Protein AF-A0A2V7XLR8-F1 (afdb_monomer)

pLDDT: mean 72.89, std 16.57, range [39.94, 96.38]

Secondary structure (DSSP, 8-state):
------SSSSSHHHHHHHHHHHHHHHHHHHHHHHHHHHHHS---S--SHHHHHHHHHHHHHHHHS----EE--HHHHHHHSSPEEP-S-THHHHHHHHHHHHH-SSHHHHHHHHHHHHHHHHHHHHHHHHHS-THHHHTTS--

Foldseek 3Di:
DDDDDDPPDPVVVVVVVVVLVCLLVVLLVVLVVVLVVCVVPPPPPPPDPVLVQLLVQLVCCQPPVDNFRFAQDVCCCVPPVGTDGDPDDCPSSVQLNVLCNVPNSDVVSVSVSVSVVSSVVSVVVSVVVVVDPCPVVVVVVVD

Radius of gyration: 24.17 Å; Cα contacts (8 Å, |Δi|>4): 104; chains: 1; bounding box: 70×30×71 Å

Solvent-accessible surface area (backbone atoms only — not comparable to full-atom values): 8418 Å² total; per-residue (Å²): 141,88,90,87,88,87,85,79,78,71,58,67,64,50,54,52,50,50,50,55,48,46,68,59,44,49,52,44,51,49,42,50,48,51,53,52,50,58,68,68,50,73,76,64,71,83,81,46,75,62,65,50,52,41,38,51,26,13,41,31,37,67,78,64,73,33,85,70,42,70,37,85,42,69,67,33,41,76,76,69,72,44,59,41,65,68,83,73,76,61,65,61,27,64,68,40,22,65,38,25,71,74,59,39,76,39,72,66,18,55,49,54,51,51,45,53,52,51,39,49,49,47,52,49,52,53,52,50,61,72,72,49,78,66,74,68,58,59,60,66,76,72,109

Structure (mmCIF, N/CA/C/O backbone):
data_AF-A0A2V7XLR8-F1
#
_entry.id   AF-A0A2V7XLR8-F1
#
loop_
_atom_site.group_PDB
_atom_site.id
_atom_site.type_symbol
_atom_site.label_a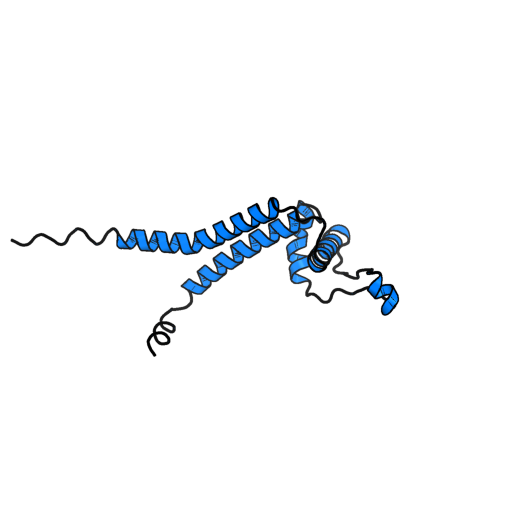tom_id
_atom_site.label_alt_id
_atom_site.label_comp_id
_atom_site.label_asym_id
_atom_site.label_entity_id
_atom_site.label_seq_id
_atom_site.pdbx_PDB_ins_code
_atom_site.Cartn_x
_atom_site.Cartn_y
_atom_site.Cartn_z
_atom_site.occupancy
_atom_site.B_iso_or_equiv
_atom_site.auth_seq_id
_atom_site.auth_comp_id
_atom_site.auth_asym_id
_atom_site.auth_atom_id
_atom_site.pdbx_PDB_model_num
ATOM 1 N N . MET A 1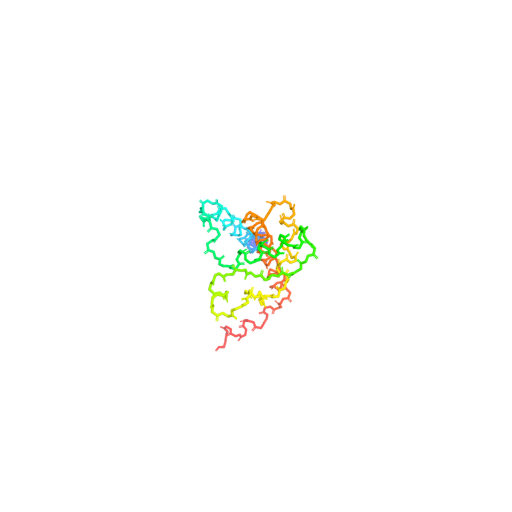 1 ? 40.644 12.953 -53.739 1.00 39.94 1 MET A N 1
ATOM 2 C CA . MET A 1 1 ? 40.431 13.807 -52.550 1.00 39.94 1 MET A CA 1
ATOM 3 C C . MET A 1 1 ? 39.035 13.531 -52.014 1.00 39.94 1 MET A C 1
ATOM 5 O O . MET A 1 1 ? 38.073 13.967 -52.622 1.00 39.94 1 MET A O 1
ATOM 9 N N . GLY A 1 2 ? 38.907 12.738 -50.950 1.00 42.69 2 GLY A N 1
ATOM 10 C CA . GLY A 1 2 ? 37.615 12.415 -50.341 1.00 42.69 2 GLY A CA 1
ATOM 11 C C . GLY A 1 2 ? 37.751 12.455 -48.828 1.00 42.69 2 GLY A C 1
ATOM 12 O O . GLY A 1 2 ? 38.415 11.600 -48.252 1.00 42.69 2 GLY A O 1
ATOM 13 N N . CYS A 1 3 ? 37.179 13.473 -48.191 1.00 48.16 3 CYS A N 1
ATOM 14 C CA . CYS A 1 3 ? 37.152 13.588 -46.737 1.00 48.16 3 CYS A CA 1
ATOM 15 C C . CYS A 1 3 ? 35.839 14.251 -46.306 1.00 48.16 3 CYS A C 1
ATOM 17 O O . CYS A 1 3 ? 35.784 15.450 -46.065 1.00 48.16 3 CYS A O 1
ATOM 19 N N . GLN A 1 4 ? 34.763 13.467 -46.246 1.00 50.59 4 GLN A N 1
ATOM 20 C CA . GLN A 1 4 ? 33.494 13.870 -45.633 1.00 50.59 4 GLN A CA 1
ATOM 21 C C . GLN A 1 4 ? 32.767 12.620 -45.120 1.00 50.59 4 GLN A C 1
ATOM 23 O O . GLN A 1 4 ? 31.889 12.085 -45.779 1.00 50.59 4 GLN A O 1
ATOM 28 N N . ALA A 1 5 ? 33.168 12.105 -43.952 1.00 46.97 5 ALA A N 1
ATOM 29 C CA . ALA A 1 5 ? 32.383 11.092 -43.227 1.00 46.97 5 ALA A CA 1
ATOM 30 C C . ALA A 1 5 ? 32.823 10.927 -41.756 1.00 46.97 5 ALA A C 1
ATOM 32 O O . ALA A 1 5 ? 32.968 9.811 -41.261 1.00 46.97 5 ALA A O 1
ATOM 33 N N . ARG A 1 6 ? 33.083 12.019 -41.021 1.00 47.75 6 ARG A N 1
ATOM 34 C CA . ARG A 1 6 ? 33.455 11.943 -39.587 1.00 47.75 6 ARG A CA 1
ATOM 35 C C . ARG A 1 6 ? 32.570 12.781 -38.660 1.00 47.75 6 ARG A C 1
ATOM 37 O O . ARG A 1 6 ? 33.050 13.272 -37.645 1.00 47.75 6 ARG A O 1
ATOM 44 N N . HIS A 1 7 ? 31.279 12.925 -38.969 1.00 44.44 7 HIS A N 1
ATOM 45 C CA . HIS A 1 7 ? 30.403 13.785 -38.160 1.00 44.44 7 HIS A CA 1
ATOM 46 C C . HIS A 1 7 ? 29.047 13.208 -37.733 1.00 44.44 7 HIS A C 1
ATOM 48 O O . HIS A 1 7 ? 28.171 13.986 -37.402 1.00 44.44 7 HIS A O 1
ATOM 54 N N . ASN A 1 8 ? 28.846 11.880 -37.699 1.00 45.84 8 ASN A N 1
ATOM 55 C CA . ASN A 1 8 ? 27.499 11.354 -37.396 1.00 45.84 8 ASN A CA 1
ATOM 56 C C . ASN A 1 8 ? 27.407 10.176 -36.405 1.00 45.84 8 ASN A C 1
ATOM 58 O O . ASN A 1 8 ? 26.380 9.514 -36.325 1.00 45.84 8 ASN A O 1
ATOM 62 N N . ARG A 1 9 ? 28.465 9.871 -35.635 1.00 48.06 9 ARG A N 1
ATOM 63 C CA . ARG A 1 9 ? 28.457 8.732 -34.681 1.00 48.06 9 ARG A CA 1
ATOM 64 C C . ARG A 1 9 ? 28.272 9.097 -33.206 1.00 48.06 9 ARG A C 1
ATOM 66 O 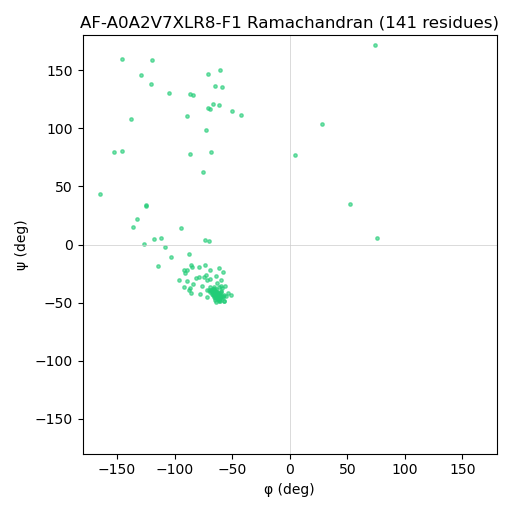O . ARG A 1 9 ? 28.088 8.192 -32.400 1.00 48.06 9 ARG A O 1
ATOM 73 N N . ARG A 1 10 ? 28.339 10.378 -32.825 1.00 49.16 10 ARG A N 1
ATOM 74 C CA . ARG A 1 10 ? 28.278 10.779 -31.403 1.00 49.16 10 ARG A CA 1
ATOM 75 C C . ARG A 1 10 ? 26.858 11.068 -30.901 1.00 49.16 10 ARG A C 1
ATOM 77 O O . ARG A 1 10 ? 26.595 10.847 -29.722 1.00 49.16 10 ARG A O 1
ATOM 84 N N . ASP A 1 11 ? 25.928 11.428 -31.782 1.00 49.62 11 ASP A N 1
ATOM 85 C CA . ASP A 1 11 ? 24.599 11.896 -31.359 1.00 49.62 11 ASP A CA 1
ATOM 86 C C . ASP A 1 11 ? 23.604 10.760 -31.085 1.00 49.62 11 ASP A C 1
ATOM 88 O O . ASP A 1 11 ? 22.829 10.834 -30.126 1.00 49.62 11 ASP A O 1
ATOM 92 N N . GLY A 1 12 ? 23.695 9.649 -31.829 1.00 45.69 12 GLY A N 1
ATOM 93 C CA . GLY A 1 12 ? 22.814 8.484 -31.660 1.00 45.69 12 GLY A CA 1
ATOM 94 C C . GLY A 1 12 ? 22.945 7.787 -30.298 1.00 45.69 12 GLY A C 1
ATOM 95 O O . GLY A 1 12 ? 21.971 7.236 -29.786 1.00 45.69 12 GLY A O 1
ATOM 96 N N . GLY A 1 13 ? 24.115 7.872 -29.654 1.00 52.09 13 GLY A N 1
ATOM 97 C CA . GLY A 1 13 ? 24.339 7.342 -28.302 1.00 52.09 13 GLY A CA 1
ATOM 98 C C . GLY A 1 13 ? 23.795 8.236 -27.179 1.00 52.09 13 GLY A C 1
ATOM 99 O O . GLY A 1 13 ? 23.604 7.763 -26.058 1.00 52.09 13 GLY A O 1
ATOM 100 N N . SER A 1 14 ? 23.552 9.522 -27.460 1.00 55.31 14 SER A N 1
ATOM 101 C CA . SER A 1 14 ? 22.973 10.467 -26.497 1.00 55.31 14 SER A CA 1
ATOM 102 C C . SER A 1 14 ? 21.444 10.434 -26.530 1.00 55.31 14 SER A C 1
ATOM 104 O O . SER A 1 14 ? 20.810 10.448 -25.477 1.00 55.31 14 SER A O 1
ATOM 106 N N . LEU A 1 15 ? 20.853 10.302 -27.723 1.00 56.00 15 LEU A N 1
ATOM 107 C CA . LEU A 1 15 ? 19.407 10.198 -27.932 1.00 56.00 15 LEU A CA 1
ATOM 108 C C . LEU A 1 15 ? 18.841 8.898 -27.355 1.00 56.00 15 LEU A C 1
ATOM 110 O O . LEU A 1 15 ? 17.826 8.927 -26.668 1.00 56.00 15 LEU A O 1
ATOM 114 N N . THR A 1 16 ? 19.542 7.779 -27.536 1.00 62.41 16 THR A N 1
ATOM 115 C CA . THR A 1 16 ? 19.178 6.481 -26.939 1.00 62.41 16 THR A CA 1
ATOM 116 C C . THR A 1 16 ? 19.281 6.491 -25.413 1.00 62.41 16 THR A C 1
ATOM 118 O O . THR A 1 16 ? 18.387 5.985 -24.739 1.00 62.41 16 THR A O 1
ATOM 121 N N . ARG A 1 17 ? 20.306 7.138 -24.838 1.00 60.75 17 ARG A N 1
ATOM 122 C CA . ARG A 1 17 ? 20.406 7.341 -23.379 1.00 60.75 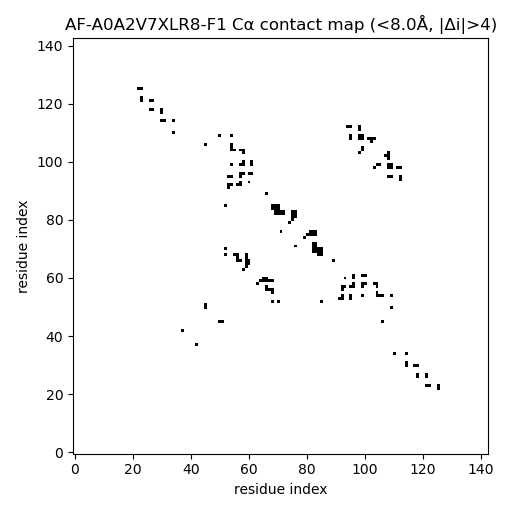17 ARG A CA 1
ATOM 123 C C . ARG A 1 17 ? 19.329 8.272 -22.834 1.00 60.75 17 ARG A C 1
ATOM 125 O O . ARG A 1 17 ? 18.792 7.994 -21.769 1.00 60.75 17 ARG A O 1
ATOM 132 N N . ARG A 1 18 ? 19.000 9.355 -23.544 1.00 65.44 18 ARG A N 1
ATOM 133 C CA . ARG A 1 18 ? 17.918 10.281 -23.167 1.00 65.44 18 ARG A CA 1
ATOM 134 C C . ARG A 1 18 ? 16.551 9.605 -23.242 1.00 65.44 18 ARG A C 1
ATOM 136 O O . ARG A 1 18 ? 15.761 9.777 -22.325 1.00 65.44 18 ARG A O 1
ATOM 143 N N . ALA A 1 19 ? 16.301 8.796 -24.270 1.00 65.06 19 ALA A N 1
ATOM 144 C CA . ALA A 1 19 ? 15.079 8.007 -24.401 1.00 65.06 19 ALA A CA 1
ATOM 145 C C . ALA A 1 19 ? 14.968 6.944 -23.296 1.00 65.06 19 ALA A C 1
ATOM 147 O O . ALA A 1 19 ? 13.929 6.840 -22.654 1.00 65.06 19 ALA A O 1
ATOM 148 N N . ALA A 1 20 ? 16.053 6.223 -22.996 1.00 63.66 20 ALA A N 1
ATOM 149 C CA . ALA A 1 20 ? 16.088 5.272 -21.884 1.00 63.66 20 ALA A CA 1
ATOM 150 C C . ALA A 1 20 ? 15.883 5.962 -20.523 1.00 63.66 20 ALA A C 1
ATOM 152 O O . ALA A 1 20 ? 15.130 5.471 -19.685 1.00 63.66 20 ALA A O 1
ATOM 153 N N . ALA A 1 21 ? 16.501 7.129 -20.319 1.00 64.75 21 ALA A N 1
ATOM 154 C CA . ALA A 1 21 ? 16.305 7.935 -19.120 1.00 64.75 21 ALA A CA 1
ATOM 155 C C . ALA A 1 21 ? 14.855 8.423 -19.004 1.00 64.75 21 ALA A C 1
ATOM 157 O O . ALA A 1 21 ? 14.290 8.338 -17.923 1.00 64.75 21 ALA A O 1
ATOM 158 N N . LEU A 1 22 ? 14.230 8.862 -20.101 1.00 71.19 22 LEU A N 1
ATOM 159 C CA . LEU A 1 22 ? 12.820 9.265 -20.140 1.00 71.19 22 LEU A CA 1
ATOM 160 C C . LEU A 1 22 ? 11.869 8.103 -19.836 1.00 71.19 22 LEU A C 1
ATOM 162 O O . LEU A 1 22 ? 10.905 8.308 -19.111 1.00 71.19 22 LEU A O 1
ATOM 166 N N . ILE A 1 23 ? 12.153 6.889 -20.313 1.00 68.56 23 ILE A N 1
ATOM 167 C CA . ILE A 1 23 ? 11.340 5.696 -20.016 1.00 68.56 23 ILE A CA 1
ATOM 168 C C . ILE A 1 23 ? 11.351 5.366 -18.514 1.00 68.56 23 ILE A C 1
ATOM 170 O O . ILE A 1 23 ? 10.344 4.904 -17.986 1.00 68.56 23 ILE A O 1
ATOM 174 N N . VAL A 1 24 ? 12.456 5.631 -17.810 1.00 67.94 24 VAL A N 1
ATOM 175 C CA . VAL A 1 24 ? 12.565 5.410 -16.355 1.00 67.94 24 VAL A CA 1
ATOM 176 C C . VAL A 1 24 ? 12.049 6.607 -15.551 1.00 67.94 24 VAL A C 1
ATOM 178 O O . VAL A 1 24 ? 11.366 6.435 -14.543 1.00 67.94 24 VAL A O 1
ATOM 181 N N . LEU A 1 25 ? 12.362 7.829 -15.983 1.00 71.31 25 LEU A N 1
ATOM 182 C CA . LEU A 1 25 ? 12.007 9.058 -15.273 1.00 71.31 25 LEU A CA 1
ATOM 183 C C . LEU A 1 25 ? 10.537 9.424 -15.448 1.00 71.31 25 LEU A C 1
ATOM 185 O O . LEU A 1 25 ? 9.944 9.912 -14.495 1.00 71.31 25 LEU A O 1
ATOM 189 N N . ALA A 1 26 ? 9.924 9.190 -16.610 1.00 74.06 26 ALA A N 1
ATOM 190 C CA . ALA A 1 26 ? 8.538 9.591 -16.851 1.00 74.06 26 ALA A CA 1
ATOM 191 C C . ALA A 1 26 ? 7.534 8.898 -15.909 1.00 74.06 26 ALA A C 1
ATOM 193 O O . ALA A 1 26 ? 6.706 9.608 -15.343 1.00 74.06 26 ALA A O 1
ATOM 194 N N . PRO A 1 27 ? 7.616 7.580 -15.636 1.00 68.00 27 PRO A N 1
ATOM 195 C CA . PRO A 1 27 ? 6.759 6.940 -14.642 1.00 68.00 27 PRO A CA 1
ATOM 196 C C . PRO A 1 27 ? 6.996 7.462 -13.225 1.00 68.00 27 PRO A C 1
ATOM 198 O O . PRO A 1 27 ? 6.041 7.679 -12.491 1.00 68.00 27 PRO A O 1
ATOM 201 N N . VAL A 1 28 ? 8.252 7.704 -12.835 1.00 72.75 28 VAL A N 1
ATOM 202 C CA . VAL A 1 28 ? 8.587 8.246 -11.507 1.00 72.75 28 VAL A CA 1
ATOM 203 C C . VAL A 1 28 ? 8.052 9.671 -11.358 1.00 72.75 28 VAL A C 1
ATOM 205 O O . VAL A 1 28 ? 7.446 10.004 -10.345 1.00 72.75 28 VAL A O 1
ATOM 208 N N . LEU A 1 29 ? 8.215 10.508 -12.381 1.00 79.56 29 LEU A N 1
ATOM 209 C CA . LEU A 1 29 ? 7.682 11.868 -12.407 1.00 79.56 29 LEU A CA 1
ATOM 210 C C . LEU A 1 29 ? 6.151 11.871 -12.429 1.00 79.56 29 LEU A C 1
ATOM 212 O O . LEU A 1 29 ? 5.549 12.684 -11.736 1.00 79.56 29 LEU A O 1
ATOM 216 N N . LEU A 1 30 ? 5.521 10.936 -13.146 1.00 76.50 30 LEU A N 1
ATOM 217 C CA . LEU A 1 30 ? 4.073 10.741 -13.117 1.00 76.50 30 LEU A CA 1
ATOM 218 C C . LEU A 1 30 ? 3.605 10.305 -11.722 1.00 76.50 30 LEU A C 1
ATOM 220 O O . LEU A 1 30 ? 2.642 10.866 -11.213 1.00 76.50 30 LEU A O 1
ATOM 224 N N . ALA A 1 31 ? 4.320 9.386 -11.066 1.00 69.69 31 ALA A N 1
ATOM 225 C CA . ALA A 1 31 ? 4.049 8.964 -9.691 1.00 69.69 31 ALA A CA 1
ATOM 226 C C . ALA A 1 31 ? 4.079 10.151 -8.726 1.00 69.69 31 ALA A C 1
ATOM 228 O O . ALA A 1 31 ? 3.166 10.341 -7.926 1.00 69.69 31 ALA A O 1
ATOM 229 N N . LEU A 1 32 ? 5.130 10.969 -8.826 1.00 76.88 32 LEU A N 1
ATOM 230 C CA . LEU A 1 32 ? 5.320 12.156 -8.001 1.00 76.88 32 LEU A CA 1
ATOM 231 C C . LEU A 1 32 ? 4.270 13.230 -8.303 1.00 76.88 32 LEU A C 1
ATOM 233 O O . LEU A 1 32 ? 3.777 13.868 -7.375 1.00 76.88 32 LEU A O 1
ATOM 237 N N . ALA A 1 33 ? 3.889 13.411 -9.569 1.00 76.00 33 ALA A N 1
ATOM 238 C CA . ALA A 1 33 ? 2.840 14.343 -9.973 1.00 76.00 33 ALA A CA 1
ATOM 239 C C . ALA A 1 33 ? 1.463 13.901 -9.460 1.00 76.00 33 ALA A C 1
ATOM 241 O O . ALA A 1 33 ? 0.732 14.719 -8.902 1.00 76.00 33 ALA A O 1
ATOM 242 N N . VAL A 1 34 ? 1.136 12.609 -9.567 1.00 68.12 34 VAL A N 1
ATOM 243 C CA . VAL A 1 34 ? -0.082 12.022 -8.993 1.00 68.12 34 VAL A CA 1
ATOM 244 C C . VAL A 1 34 ? -0.074 12.187 -7.476 1.00 68.12 34 VAL A C 1
ATOM 246 O O . VAL A 1 34 ? -1.046 12.689 -6.927 1.00 68.12 34 VAL A O 1
ATOM 249 N N . ALA A 1 35 ? 1.033 11.872 -6.798 1.00 66.81 35 ALA A N 1
ATOM 250 C CA . ALA A 1 35 ? 1.183 12.058 -5.353 1.00 66.81 35 ALA A CA 1
ATOM 251 C C . ALA A 1 35 ? 1.010 13.518 -4.911 1.00 66.81 35 ALA A C 1
ATOM 253 O O . ALA A 1 35 ? 0.413 13.799 -3.873 1.00 66.81 35 ALA A O 1
ATOM 254 N N . ALA A 1 36 ? 1.556 14.463 -5.678 1.00 68.19 36 ALA A N 1
ATOM 255 C CA . ALA A 1 36 ? 1.450 15.889 -5.395 1.00 68.19 36 ALA A CA 1
ATOM 256 C C . ALA A 1 36 ? 0.031 16.420 -5.657 1.00 68.19 36 ALA A C 1
ATOM 258 O O . ALA A 1 36 ? -0.476 17.224 -4.872 1.00 68.19 36 ALA A O 1
ATOM 259 N N . GLY A 1 37 ? -0.617 15.949 -6.726 1.00 64.19 37 GLY A N 1
ATOM 260 C CA . GLY A 1 37 ? -2.000 16.276 -7.070 1.00 64.19 37 GLY A CA 1
ATOM 261 C C . GLY A 1 37 ? -2.993 15.748 -6.037 1.00 64.19 37 GLY A C 1
ATOM 262 O O . GLY A 1 37 ? -3.825 16.509 -5.548 1.00 64.19 37 GLY A O 1
ATOM 263 N N . THR A 1 38 ? -2.844 14.489 -5.618 1.00 58.28 38 THR A N 1
ATOM 264 C CA . THR A 1 38 ? -3.676 13.869 -4.570 1.00 58.28 38 THR A CA 1
ATOM 265 C C . THR A 1 38 ? -3.423 14.455 -3.183 1.00 58.28 38 THR A C 1
ATOM 267 O O . THR A 1 38 ? -4.297 14.398 -2.328 1.00 58.28 38 THR A O 1
ATOM 270 N N . ARG A 1 39 ? -2.262 15.080 -2.944 1.00 57.62 39 ARG A N 1
ATOM 271 C CA . ARG A 1 39 ? -2.011 15.866 -1.723 1.00 57.62 39 ARG A CA 1
ATOM 272 C C . ARG A 1 39 ? -2.775 17.192 -1.681 1.00 57.62 39 ARG A C 1
ATOM 274 O O . ARG A 1 39 ? -3.028 17.692 -0.589 1.00 57.62 39 ARG A O 1
ATOM 281 N N . ARG A 1 40 ? -3.040 17.801 -2.845 1.00 52.78 40 ARG A N 1
ATOM 282 C CA . ARG A 1 40 ? -3.692 19.120 -2.982 1.00 52.78 40 ARG A CA 1
ATOM 283 C C . ARG A 1 40 ? -5.202 19.020 -3.125 1.00 52.78 40 ARG A C 1
ATOM 285 O O . ARG A 1 40 ? -5.917 19.874 -2.612 1.00 52.78 40 ARG A O 1
ATOM 292 N N . LEU A 1 41 ? -5.675 17.996 -3.825 1.00 51.09 41 LEU A N 1
ATOM 293 C CA . LEU A 1 41 ? -7.075 17.613 -3.824 1.00 51.09 41 LEU A CA 1
ATOM 294 C C . LEU A 1 41 ? -7.329 16.990 -2.462 1.00 51.09 41 LEU A C 1
ATOM 296 O O . LEU A 1 41 ? -6.928 15.858 -2.222 1.00 51.09 41 LEU A O 1
ATOM 300 N N . ALA A 1 42 ? -7.889 17.767 -1.541 1.00 44.31 42 ALA A N 1
ATOM 301 C CA . ALA A 1 42 ? -8.336 17.267 -0.257 1.00 44.31 42 ALA A CA 1
ATOM 302 C C . ALA A 1 42 ? -9.050 15.925 -0.476 1.00 44.31 42 ALA A C 1
ATOM 304 O O . ALA A 1 42 ? -10.122 15.893 -1.077 1.00 44.31 42 ALA A O 1
ATOM 305 N N . MET A 1 43 ? -8.452 14.821 -0.015 1.00 43.91 43 MET A N 1
ATOM 306 C CA . MET A 1 43 ? -9.214 13.609 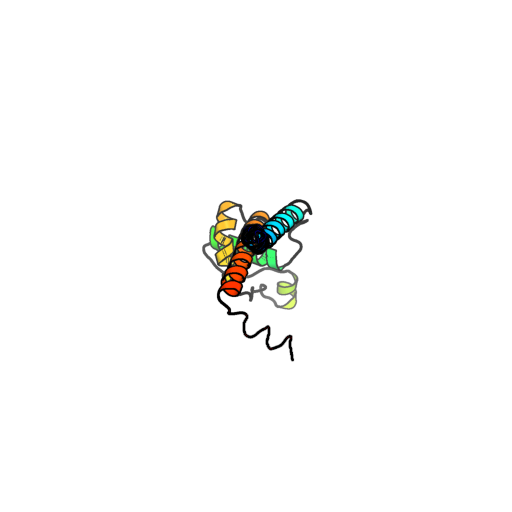0.250 1.00 43.91 43 MET A CA 1
ATOM 307 C C . MET A 1 43 ? -10.096 13.953 1.442 1.00 43.91 43 MET A C 1
ATOM 309 O O . MET A 1 43 ? -9.721 13.730 2.592 1.00 43.91 43 MET A O 1
ATOM 313 N N . GLN A 1 44 ? -11.190 14.652 1.136 1.00 44.12 44 GLN A N 1
ATOM 314 C CA . GLN A 1 44 ? -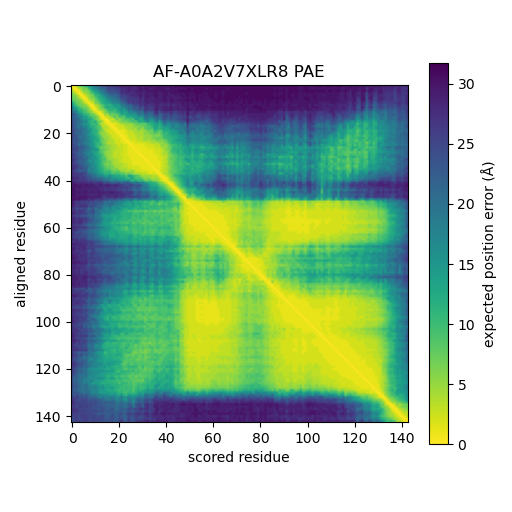12.298 14.905 2.033 1.00 44.12 44 GLN A CA 1
ATOM 315 C C . GLN A 1 44 ? -12.666 13.537 2.598 1.00 44.12 44 GLN A C 1
ATOM 317 O O . GLN A 1 44 ? -12.955 12.637 1.818 1.00 44.12 44 GLN A O 1
ATOM 322 N N . ASP A 1 45 ? -12.464 13.384 3.908 1.00 48.47 45 ASP A N 1
ATOM 323 C CA . ASP A 1 45 ? -12.882 12.278 4.771 1.00 48.47 45 ASP A CA 1
ATOM 324 C C . ASP A 1 45 ? -13.018 10.918 4.086 1.00 48.47 45 ASP A C 1
ATOM 326 O O . ASP A 1 45 ? -14.006 10.695 3.404 1.00 48.47 45 ASP A O 1
ATOM 330 N N . VAL A 1 46 ? -12.041 10.018 4.298 1.00 46.72 46 VAL A N 1
ATOM 331 C CA . VAL A 1 46 ? -12.000 8.608 3.842 1.00 46.72 46 VAL A CA 1
ATOM 332 C C . VAL A 1 46 ? -13.184 8.226 2.942 1.00 46.72 46 VAL A C 1
ATOM 334 O O . VAL A 1 46 ? -14.168 7.640 3.387 1.00 46.72 46 VAL A O 1
ATOM 337 N N . ALA A 1 47 ? -13.115 8.650 1.679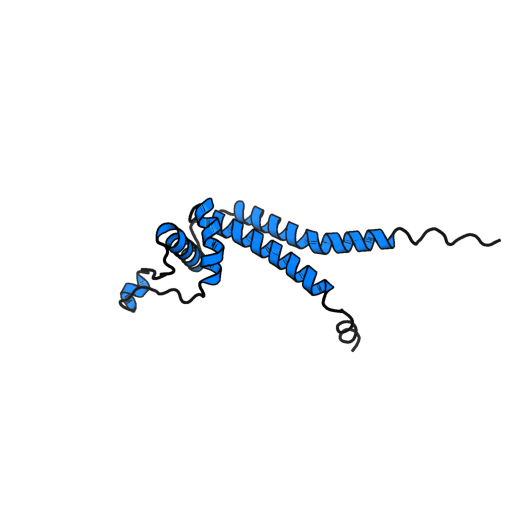 1.00 48.31 47 ALA A N 1
ATOM 338 C CA . ALA A 1 47 ? -14.298 8.676 0.827 1.00 48.31 47 ALA A CA 1
ATOM 339 C C . ALA A 1 47 ? -14.732 7.276 0.368 1.00 48.31 47 ALA A C 1
ATOM 341 O O . ALA A 1 47 ? -15.860 7.108 -0.096 1.00 48.31 47 ALA A O 1
ATOM 342 N N . TRP A 1 48 ? -13.847 6.277 0.469 1.00 52.53 48 TRP A N 1
ATOM 343 C CA . TRP A 1 48 ? -14.045 4.936 -0.076 1.00 52.53 48 TRP A CA 1
ATOM 344 C C . TRP A 1 48 ? -13.986 3.850 1.016 1.00 52.53 48 TRP A C 1
ATOM 346 O O . TRP A 1 48 ? -13.132 3.916 1.907 1.00 52.53 48 TRP A O 1
ATOM 356 N N . PRO A 1 49 ? -14.885 2.841 0.974 1.00 67.56 49 PRO A N 1
ATOM 357 C CA . PRO A 1 49 ? -14.944 1.772 1.975 1.00 67.56 49 PRO A CA 1
ATOM 358 C C . PRO A 1 49 ? -13.620 1.015 2.134 1.00 67.56 49 PRO A C 1
ATOM 360 O O . PRO A 1 49 ? -13.254 0.651 3.251 1.00 67.56 49 PRO A O 1
ATOM 363 N N . ASP A 1 50 ? -12.885 0.829 1.037 1.00 78.19 50 ASP A N 1
ATOM 364 C CA . ASP A 1 50 ? -11.742 -0.083 0.983 1.00 78.19 50 ASP A CA 1
ATOM 365 C C . ASP A 1 50 ? -10.480 0.512 1.626 1.00 78.19 50 ASP A C 1
ATOM 367 O O . ASP A 1 50 ? -9.829 -0.161 2.428 1.00 78.19 50 ASP A O 1
ATOM 371 N N . GLU A 1 51 ? -10.152 1.792 1.396 1.00 79.31 51 GLU A N 1
ATOM 372 C CA . GLU A 1 51 ? -9.047 2.443 2.121 1.00 79.31 51 GLU A CA 1
ATOM 373 C C . GLU A 1 51 ? -9.262 2.424 3.639 1.00 79.31 51 GLU A C 1
ATOM 375 O O . GLU A 1 51 ? -8.312 2.240 4.405 1.00 79.31 51 GLU A O 1
ATOM 380 N N . CYS A 1 52 ? -10.513 2.590 4.071 1.00 81.00 52 CYS A N 1
ATOM 381 C CA . CYS A 1 52 ? -10.921 2.502 5.470 1.00 81.00 52 CYS A CA 1
ATOM 382 C C . CYS A 1 52 ? -10.613 1.109 6.040 1.00 81.00 52 CYS A C 1
ATOM 384 O O . CYS A 1 52 ? -9.978 0.986 7.092 1.00 81.00 52 CYS A O 1
ATOM 386 N N . ILE A 1 53 ? -11.010 0.066 5.307 1.00 84.50 53 ILE A N 1
ATOM 387 C CA . ILE A 1 53 ? -10.772 -1.340 5.645 1.00 84.50 53 ILE A CA 1
ATOM 388 C C . ILE A 1 53 ? -9.271 -1.613 5.807 1.00 84.50 53 ILE A C 1
ATOM 390 O O . ILE A 1 53 ? -8.846 -2.151 6.835 1.00 84.50 53 ILE A O 1
ATOM 394 N N . TYR A 1 54 ? -8.448 -1.168 4.855 1.00 88.56 54 TYR A N 1
ATOM 395 C CA . TYR A 1 54 ? -7.005 -1.399 4.901 1.00 88.56 54 TYR A CA 1
ATOM 396 C C . TYR A 1 54 ? -6.303 -0.624 6.016 1.00 88.56 54 TYR A C 1
ATOM 398 O O . TYR A 1 54 ? -5.435 -1.181 6.693 1.00 88.56 54 TYR A O 1
ATOM 406 N N . LEU A 1 55 ? -6.675 0.639 6.248 1.00 88.69 55 LEU A N 1
ATOM 407 C CA . LEU A 1 55 ? -6.093 1.447 7.322 1.00 88.69 55 LEU A CA 1
ATOM 408 C C . LEU A 1 55 ? -6.450 0.899 8.704 1.00 88.69 55 LEU A C 1
ATOM 410 O O . LEU A 1 55 ? -5.579 0.829 9.572 1.00 88.69 55 LEU A O 1
ATOM 414 N N . VAL A 1 56 ? -7.700 0.480 8.908 1.00 88.00 56 VAL A N 1
ATOM 415 C CA . VAL A 1 56 ? -8.134 -0.136 10.168 1.00 88.00 56 VAL A CA 1
ATOM 416 C C . VAL A 1 56 ? -7.470 -1.497 10.365 1.00 88.00 56 VAL A C 1
ATOM 418 O O . VAL A 1 56 ? -6.970 -1.763 11.456 1.00 88.00 56 VAL A O 1
ATOM 421 N N . GLY A 1 57 ? -7.377 -2.331 9.326 1.00 90.62 57 GLY A N 1
ATOM 422 C CA . GLY A 1 57 ? -6.651 -3.602 9.397 1.00 90.62 57 GLY A CA 1
ATOM 423 C C . GLY A 1 57 ? -5.172 -3.406 9.750 1.00 90.62 57 GLY A C 1
ATOM 424 O O . GLY A 1 57 ? -4.645 -4.073 10.640 1.00 90.62 57 GLY A O 1
ATOM 425 N N . ALA A 1 58 ? -4.507 -2.432 9.122 1.00 93.50 58 ALA A N 1
ATOM 426 C CA . ALA A 1 58 ? -3.106 -2.120 9.405 1.00 93.50 58 ALA A CA 1
ATOM 427 C C . ALA A 1 58 ? -2.925 -1.556 10.821 1.00 93.50 58 ALA A C 1
ATOM 429 O O . ALA A 1 58 ? -1.974 -1.915 11.516 1.00 93.50 58 ALA A O 1
ATOM 430 N N . ARG A 1 59 ? -3.862 -0.724 11.285 1.00 92.62 59 ARG A N 1
ATOM 431 C CA . ARG A 1 59 ? -3.903 -0.242 12.668 1.00 92.62 59 ARG A CA 1
ATOM 432 C C . ARG A 1 59 ? -4.060 -1.392 13.660 1.00 92.62 59 ARG A C 1
ATOM 434 O O . ARG A 1 59 ? -3.310 -1.445 14.627 1.00 92.62 59 ARG A O 1
ATOM 441 N N . ASN A 1 60 ? -4.989 -2.316 13.419 1.00 92.06 60 ASN A N 1
ATOM 442 C CA . ASN A 1 60 ? -5.198 -3.491 14.267 1.00 92.06 60 ASN A CA 1
ATOM 443 C C . ASN A 1 60 ? -3.936 -4.352 14.343 1.00 92.06 60 ASN A C 1
ATOM 445 O O . ASN A 1 60 ? -3.558 -4.797 15.425 1.00 92.06 60 ASN A O 1
ATOM 449 N N . LEU A 1 61 ? -3.229 -4.521 13.228 1.00 94.56 61 LEU A N 1
ATOM 450 C CA . LEU A 1 61 ? -1.963 -5.239 13.231 1.00 94.56 61 LEU A CA 1
ATOM 451 C C . LEU A 1 61 ? -0.891 -4.520 14.067 1.00 94.56 61 LEU A C 1
ATOM 453 O O . LEU A 1 61 ? -0.169 -5.168 14.824 1.00 94.56 61 LEU A O 1
ATOM 457 N N . VAL A 1 62 ? -0.795 -3.192 13.955 1.00 95.94 62 VAL A N 1
ATOM 458 C CA . VAL A 1 62 ? 0.202 -2.382 14.678 1.00 95.94 62 VAL A CA 1
ATOM 459 C C . VAL A 1 62 ? -0.101 -2.277 16.174 1.00 95.94 62 VAL A C 1
ATOM 461 O O . VAL A 1 62 ? 0.814 -2.413 16.981 1.00 95.94 62 VAL A O 1
ATOM 464 N N . GLU A 1 63 ? -1.354 -2.011 16.546 1.00 94.44 63 GLU A N 1
ATOM 465 C CA . GLU A 1 63 ? -1.765 -1.739 17.931 1.00 94.44 63 GLU A CA 1
ATOM 466 C C . GLU A 1 63 ? -2.143 -3.006 18.704 1.00 94.44 63 GLU A C 1
ATOM 468 O O . GLU A 1 63 ? -2.003 -3.049 19.923 1.00 94.44 63 GLU A O 1
ATOM 473 N N . ARG A 1 64 ? -2.674 -4.020 18.014 1.00 93.38 64 ARG A N 1
ATOM 474 C CA . ARG A 1 64 ? -3.316 -5.192 18.633 1.00 93.38 64 ARG A CA 1
ATOM 475 C C . ARG A 1 64 ? -2.740 -6.522 18.153 1.00 93.38 64 ARG A C 1
ATOM 477 O O . ARG A 1 64 ? -3.216 -7.564 18.589 1.00 93.38 64 ARG A O 1
ATOM 484 N N . HIS A 1 65 ? -1.747 -6.498 17.260 1.00 94.19 65 HIS A N 1
ATOM 485 C CA . HIS A 1 65 ? -1.087 -7.691 16.718 1.00 94.19 65 HIS A CA 1
ATOM 486 C C . HIS A 1 65 ? -2.059 -8.726 16.132 1.00 94.19 65 HIS A C 1
ATOM 488 O O . HIS A 1 65 ? -1.826 -9.930 16.214 1.00 94.19 65 HIS A O 1
ATOM 494 N N . THR A 1 66 ? -3.151 -8.255 15.525 1.00 91.62 66 THR A N 1
ATOM 495 C CA . THR A 1 66 ? -4.171 -9.106 14.908 1.00 91.62 66 THR A CA 1
ATOM 496 C C . THR A 1 66 ? -4.471 -8.668 13.481 1.00 91.62 66 THR A C 1
ATOM 498 O O . THR A 1 66 ? -4.452 -7.480 13.162 1.00 91.62 66 THR A O 1
ATOM 501 N N . LEU A 1 67 ? -4.766 -9.650 12.631 1.00 86.94 67 LEU A N 1
ATOM 502 C CA . LEU A 1 67 ? -5.297 -9.458 11.281 1.00 86.94 67 LEU A CA 1
ATOM 503 C C . LEU A 1 67 ? -6.829 -9.550 11.257 1.00 86.94 67 LEU A C 1
ATOM 505 O O . LEU A 1 67 ? -7.417 -9.716 10.193 1.00 86.94 67 LEU A O 1
ATOM 509 N N . ASP A 1 68 ? -7.477 -9.484 12.422 1.00 83.38 68 ASP A N 1
ATOM 510 C CA . ASP A 1 68 ? -8.928 -9.416 12.495 1.00 83.38 68 ASP A CA 1
ATOM 511 C C . ASP A 1 68 ? -9.428 -8.089 11.907 1.00 83.38 68 ASP A C 1
ATOM 513 O O . ASP A 1 68 ? -9.079 -6.989 12.352 1.00 83.38 68 ASP A O 1
ATOM 517 N N . THR A 1 69 ? -10.251 -8.228 10.879 1.00 74.50 69 THR A N 1
ATOM 518 C CA . THR A 1 69 ? -10.827 -7.166 10.061 1.00 74.50 69 THR A CA 1
ATOM 519 C C . THR A 1 69 ? -12.355 -7.272 10.043 1.00 74.50 69 THR A C 1
ATOM 521 O O . THR A 1 69 ? -13.016 -6.995 9.044 1.00 74.50 69 THR A O 1
ATOM 524 N N . ASN A 1 70 ? -12.957 -7.706 11.152 1.00 80.25 70 ASN A N 1
ATOM 525 C CA . ASN A 1 70 ? -14.401 -7.606 11.338 1.00 80.25 70 ASN A CA 1
ATOM 526 C C . ASN A 1 70 ? -14.821 -6.139 11.562 1.00 80.25 70 ASN A C 1
ATOM 528 O O . ASN A 1 70 ? -14.457 -5.507 12.555 1.00 80.25 70 ASN A O 1
ATOM 532 N N . PHE A 1 71 ? -15.635 -5.609 10.649 1.00 75.94 71 PHE A N 1
ATOM 533 C CA . PHE A 1 71 ? -16.174 -4.252 10.668 1.00 75.94 71 PHE A CA 1
ATOM 534 C C . PHE A 1 71 ? -17.645 -4.231 11.074 1.00 75.94 71 PHE A C 1
ATOM 536 O O . PHE A 1 71 ? -18.501 -4.910 10.502 1.00 75.94 71 PHE A O 1
ATOM 543 N N . TYR A 1 72 ? -17.973 -3.368 12.027 1.00 72.75 72 TYR A N 1
ATOM 544 C CA . TYR A 1 72 ? -19.340 -3.164 12.490 1.00 72.75 72 TYR A CA 1
ATOM 545 C C . TYR A 1 72 ? -20.037 -2.125 11.611 1.00 72.75 72 TYR A C 1
ATOM 547 O O . TYR A 1 72 ? -20.167 -0.959 11.970 1.00 72.75 72 TYR A O 1
ATOM 555 N N . LEU A 1 73 ? -20.466 -2.552 10.424 1.00 74.31 73 LEU A N 1
ATOM 556 C CA . LEU A 1 73 ? -21.310 -1.738 9.552 1.00 74.31 73 LEU A CA 1
ATOM 557 C C . LEU A 1 73 ? -22.775 -1.900 9.968 1.00 74.31 73 LEU A C 1
ATOM 559 O O . LEU A 1 73 ? -23.269 -3.027 10.035 1.00 74.31 73 LEU A O 1
ATOM 563 N N . THR A 1 74 ? -23.487 -0.788 10.183 1.00 75.25 74 THR A N 1
ATOM 564 C CA . THR A 1 74 ? -24.908 -0.780 10.584 1.00 75.25 74 THR A CA 1
ATOM 565 C C . THR A 1 74 ? -25.763 -1.656 9.670 1.00 75.25 74 THR A C 1
ATOM 567 O O . THR A 1 74 ? -26.555 -2.463 10.142 1.00 75.25 74 THR A O 1
ATOM 570 N N . TYR A 1 75 ? -25.543 -1.574 8.356 1.00 74.94 75 TYR A N 1
ATOM 571 C CA . TYR A 1 75 ? -26.220 -2.425 7.378 1.00 74.94 75 TYR A CA 1
ATOM 572 C C . TYR A 1 75 ? -25.991 -3.927 7.623 1.00 74.94 75 TYR A C 1
ATOM 574 O O . TYR A 1 75 ? -26.934 -4.716 7.570 1.00 74.94 75 TYR A O 1
ATOM 582 N N . SER A 1 76 ? -24.750 -4.333 7.903 1.00 70.88 76 SER A N 1
ATOM 583 C CA . SER A 1 76 ? -24.398 -5.739 8.135 1.00 70.88 76 SER A CA 1
ATOM 584 C C . SER A 1 76 ? -25.004 -6.259 9.433 1.00 70.88 76 SER A C 1
ATOM 586 O O . SER A 1 76 ? -25.556 -7.356 9.445 1.00 70.88 76 SER A O 1
ATOM 588 N N . LEU A 1 77 ? -25.003 -5.442 10.487 1.00 78.19 77 LEU A N 1
ATOM 589 C CA . LEU A 1 77 ? -25.644 -5.788 11.754 1.00 78.19 77 LEU A CA 1
ATOM 590 C C . LEU A 1 77 ? -27.159 -5.949 11.592 1.00 78.19 77 LEU A C 1
ATOM 592 O O . LEU A 1 77 ? -27.701 -6.979 11.981 1.00 78.19 77 LEU A O 1
ATOM 596 N N . LEU A 1 78 ? -27.830 -4.983 10.959 1.00 83.00 78 LEU A N 1
ATOM 597 C CA . LEU A 1 78 ? -29.287 -5.000 10.804 1.00 83.00 78 LEU A CA 1
ATOM 598 C C . LEU A 1 78 ? -29.780 -6.091 9.846 1.00 83.00 78 LEU A C 1
ATOM 600 O O . LEU A 1 78 ? -30.841 -6.664 10.072 1.00 83.00 78 LEU A O 1
ATOM 604 N N . ARG A 1 79 ? -29.039 -6.374 8.767 1.00 80.81 79 ARG A N 1
ATOM 605 C CA . ARG A 1 79 ? -29.494 -7.305 7.721 1.00 80.81 79 ARG A CA 1
ATOM 606 C C . ARG A 1 79 ? -28.971 -8.728 7.892 1.00 80.81 79 ARG A C 1
ATOM 608 O O . ARG A 1 79 ? -29.622 -9.661 7.434 1.00 80.81 79 ARG A O 1
ATOM 615 N N . ARG A 1 80 ? -27.779 -8.901 8.470 1.00 75.75 80 ARG A N 1
ATOM 616 C CA . ARG A 1 80 ? -27.106 -10.208 8.572 1.00 75.75 80 ARG A CA 1
ATOM 617 C C . ARG A 1 80 ? -26.968 -10.702 10.012 1.00 75.75 80 ARG A C 1
ATOM 619 O O . ARG A 1 80 ? -26.762 -11.891 10.201 1.00 75.75 80 ARG A O 1
ATOM 626 N N . GLY A 1 81 ? -27.095 -9.829 11.014 1.00 84.31 81 GLY A N 1
ATOM 627 C CA . GLY A 1 81 ? -26.971 -10.194 12.430 1.00 84.31 81 GLY A CA 1
ATOM 628 C C . GLY A 1 81 ? -25.532 -10.424 12.908 1.00 84.31 81 GLY A C 1
ATOM 629 O O . GLY A 1 81 ? -25.332 -10.827 14.049 1.00 84.31 81 GLY A O 1
ATOM 630 N N . TYR A 1 82 ? -24.525 -10.167 12.067 1.00 81.56 82 TYR A N 1
ATOM 631 C CA . TYR A 1 82 ? -23.107 -10.308 12.412 1.00 81.56 82 TYR A CA 1
ATOM 632 C 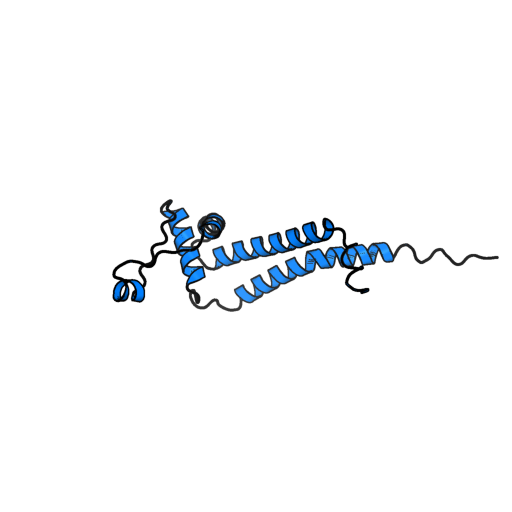C . TYR A 1 82 ? -22.236 -9.247 11.704 1.00 81.56 82 TYR A C 1
ATOM 634 O O . TYR A 1 82 ? -22.675 -8.657 10.708 1.00 81.56 82 TYR A O 1
ATOM 642 N N . PRO A 1 83 ? -21.014 -8.967 12.210 1.00 77.19 83 PRO A N 1
ATOM 643 C CA . PRO A 1 83 ? -20.108 -7.972 11.631 1.00 77.19 83 PRO A CA 1
ATOM 644 C C . PRO A 1 83 ? -19.715 -8.301 10.186 1.00 77.19 83 PRO A C 1
ATOM 646 O O . PRO A 1 83 ? -19.624 -9.462 9.789 1.00 77.19 83 PRO A O 1
ATOM 649 N N . HIS A 1 84 ? -19.453 -7.272 9.384 1.00 78.81 84 HIS A N 1
ATOM 650 C CA . HIS A 1 84 ? -18.900 -7.448 8.048 1.00 78.81 84 HIS A CA 1
ATOM 651 C C . HIS A 1 84 ? -17.459 -7.935 8.154 1.00 78.81 84 HIS A C 1
ATOM 653 O O . HIS A 1 84 ? -16.605 -7.214 8.654 1.00 78.81 84 HIS A O 1
ATOM 659 N N . ARG A 1 85 ? -17.179 -9.139 7.670 1.00 78.12 85 ARG A N 1
ATOM 660 C CA . ARG A 1 85 ? -15.814 -9.649 7.612 1.00 78.12 85 ARG A CA 1
ATOM 661 C C . ARG A 1 85 ? -15.147 -9.188 6.323 1.00 78.12 85 ARG A C 1
ATOM 663 O O . ARG A 1 85 ? -15.714 -9.403 5.252 1.00 78.12 85 ARG A O 1
ATOM 670 N N . ASP A 1 86 ? -13.950 -8.620 6.431 1.00 80.38 86 ASP A N 1
ATOM 671 C CA . ASP A 1 86 ? -13.105 -8.411 5.258 1.00 80.38 86 ASP A CA 1
ATOM 672 C C . ASP A 1 86 ? -12.799 -9.738 4.564 1.00 80.38 86 ASP A C 1
ATOM 674 O O . ASP A 1 86 ? -12.440 -10.734 5.201 1.00 80.38 86 ASP A O 1
ATOM 678 N N . VAL A 1 87 ? -12.912 -9.734 3.246 1.00 81.56 87 VAL A N 1
ATOM 679 C CA . VAL A 1 87 ? -12.596 -10.886 2.400 1.00 81.56 87 VAL A CA 1
ATOM 680 C C . VAL A 1 87 ? -11.314 -10.672 1.600 1.00 81.56 87 VAL A C 1
ATOM 682 O O . VAL A 1 87 ? -10.888 -11.576 0.881 1.00 81.56 87 VAL A O 1
ATOM 685 N N . HIS A 1 88 ? -10.684 -9.500 1.713 1.00 84.25 88 HIS A N 1
ATOM 686 C CA . HIS A 1 88 ? -9.440 -9.214 1.018 1.00 84.25 88 HIS A CA 1
ATOM 687 C C . HIS A 1 88 ? -8.270 -10.008 1.607 1.00 84.25 88 HIS A C 1
ATOM 689 O O . HIS A 1 88 ? -8.172 -10.260 2.809 1.00 84.25 88 HIS A O 1
ATOM 695 N N . MET A 1 89 ? -7.335 -10.387 0.736 1.00 86.25 89 MET A N 1
ATOM 696 C CA . MET A 1 89 ? -6.084 -11.001 1.166 1.00 86.25 89 MET A CA 1
ATOM 697 C C . MET A 1 89 ? -5.263 -9.979 1.977 1.00 86.25 89 MET A C 1
ATOM 699 O O . MET A 1 89 ? -5.109 -8.838 1.532 1.00 86.25 89 MET A O 1
ATOM 703 N N . PRO A 1 90 ? -4.652 -10.359 3.117 1.00 88.69 90 PRO A N 1
ATOM 704 C CA . PRO A 1 90 ? -4.018 -9.402 4.030 1.00 88.69 90 PRO A CA 1
ATOM 705 C C . PRO A 1 90 ? -2.690 -8.826 3.512 1.00 88.69 90 PRO A C 1
ATOM 707 O O . PRO A 1 90 ? -2.032 -8.076 4.227 1.00 88.69 90 PRO A O 1
ATOM 710 N N . GLY A 1 91 ? -2.265 -9.155 2.287 1.00 91.94 91 GLY A N 1
ATOM 711 C CA . GLY A 1 91 ? -0.975 -8.730 1.735 1.00 91.94 91 GLY A CA 1
ATOM 712 C C . GLY A 1 91 ? -0.779 -7.213 1.768 1.00 91.94 91 GLY A C 1
ATOM 713 O O . GLY A 1 91 ? 0.268 -6.737 2.204 1.00 91.94 91 GLY A O 1
ATOM 714 N N . TYR A 1 92 ? -1.806 -6.446 1.389 1.00 91.00 92 TYR A N 1
ATOM 715 C CA . TYR A 1 92 ? -1.735 -4.985 1.445 1.00 91.00 92 TYR A CA 1
ATOM 716 C C . TYR A 1 92 ? -1.735 -4.454 2.887 1.00 91.00 92 TYR A C 1
ATOM 718 O O . TYR A 1 92 ? -0.956 -3.561 3.205 1.00 91.00 92 TYR A O 1
ATOM 726 N N . VAL A 1 93 ? -2.521 -5.056 3.789 1.00 93.31 93 VAL A N 1
ATOM 727 C CA . VAL A 1 93 ? -2.534 -4.715 5.226 1.00 93.31 93 VAL A CA 1
ATOM 728 C C . VAL A 1 93 ? -1.145 -4.891 5.851 1.00 93.31 93 VAL A C 1
ATOM 730 O O . VAL A 1 93 ? -0.663 -4.006 6.561 1.00 93.31 93 VAL A O 1
ATOM 733 N N . LEU A 1 94 ? -0.474 -6.002 5.537 1.00 95.19 94 LEU A N 1
ATOM 734 C CA . LEU A 1 94 ? 0.886 -6.295 5.996 1.00 95.19 94 LEU A CA 1
ATOM 735 C C . LEU A 1 94 ? 1.898 -5.272 5.460 1.00 95.19 94 LEU A C 1
ATOM 737 O O . LEU A 1 94 ? 2.748 -4.800 6.212 1.00 95.19 94 LEU A O 1
ATOM 741 N N . ALA A 1 95 ? 1.786 -4.895 4.183 1.00 95.31 95 ALA A N 1
ATOM 742 C CA . ALA A 1 95 ? 2.651 -3.886 3.571 1.00 95.31 95 ALA A CA 1
ATOM 743 C C . ALA A 1 95 ? 2.401 -2.466 4.117 1.00 95.31 95 ALA A C 1
ATOM 745 O O . ALA A 1 95 ? 3.324 -1.651 4.168 1.00 95.31 95 ALA A O 1
ATOM 746 N N . LEU A 1 96 ? 1.170 -2.165 4.538 1.00 94.81 96 LEU A N 1
ATOM 747 C CA . LEU A 1 96 ? 0.751 -0.857 5.045 1.00 94.81 96 LEU A CA 1
ATOM 748 C C . LEU A 1 96 ? 1.108 -0.629 6.516 1.00 94.81 96 LEU A C 1
ATOM 750 O O . LEU A 1 96 ? 1.373 0.509 6.910 1.00 94.81 96 LEU A O 1
ATOM 754 N N . ALA A 1 97 ? 1.180 -1.687 7.325 1.00 95.50 97 ALA A N 1
ATOM 755 C CA . ALA A 1 97 ? 1.465 -1.591 8.756 1.00 95.50 97 ALA A CA 1
ATOM 756 C C . ALA A 1 97 ? 2.747 -0.806 9.118 1.00 95.50 97 ALA A C 1
ATOM 758 O O . ALA A 1 97 ? 2.676 0.017 10.032 1.00 95.50 97 ALA A O 1
ATOM 759 N N . PRO A 1 98 ? 3.893 -0.942 8.420 1.00 96.38 98 PRO A N 1
ATOM 760 C CA . PRO A 1 98 ? 5.069 -0.108 8.682 1.00 96.38 98 PRO A CA 1
ATOM 761 C C . PRO A 1 98 ? 4.812 1.390 8.474 1.00 96.38 98 PRO A C 1
ATOM 763 O O . PRO A 1 98 ? 5.233 2.211 9.291 1.00 96.38 98 PRO A O 1
ATOM 766 N N . ALA A 1 99 ? 4.085 1.759 7.415 1.00 93.25 99 ALA A N 1
ATOM 767 C CA . ALA A 1 99 ? 3.740 3.152 7.144 1.00 93.25 99 ALA A CA 1
ATOM 768 C C . ALA A 1 99 ? 2.753 3.694 8.187 1.00 93.25 99 ALA A C 1
ATOM 770 O O . ALA A 1 99 ? 2.910 4.823 8.647 1.00 93.25 99 ALA A O 1
ATOM 771 N N . VAL A 1 100 ? 1.785 2.879 8.616 1.00 94.38 100 VAL A N 1
ATOM 772 C CA . VAL A 1 100 ? 0.841 3.228 9.690 1.00 94.38 100 VAL A CA 1
ATOM 773 C C . VAL A 1 100 ? 1.545 3.370 11.037 1.00 94.38 100 VAL A C 1
ATOM 775 O O . VAL A 1 100 ? 1.263 4.312 11.773 1.00 94.38 100 VAL A O 1
ATOM 778 N N . ARG A 1 101 ? 2.520 2.509 11.347 1.00 96.19 101 ARG A N 1
ATOM 779 C CA . ARG A 1 101 ? 3.354 2.639 12.551 1.00 96.19 101 ARG A CA 1
ATOM 780 C C . ARG A 1 101 ? 4.128 3.961 12.573 1.00 96.19 101 ARG A C 1
ATOM 782 O O . ARG A 1 101 ? 4.315 4.525 13.644 1.00 96.19 101 ARG A O 1
ATOM 789 N N . ALA A 1 102 ? 4.576 4.449 11.414 1.00 94.81 102 ALA A N 1
ATOM 790 C CA . ALA A 1 102 ? 5.370 5.673 11.308 1.00 94.81 102 ALA A CA 1
ATOM 791 C C . ALA A 1 102 ? 4.531 6.962 11.206 1.00 94.81 102 ALA A C 1
ATOM 793 O O . ALA A 1 102 ? 4.930 7.998 11.730 1.00 94.81 102 ALA A O 1
ATOM 794 N N . LEU A 1 103 ? 3.395 6.922 10.504 1.00 89.00 103 LEU A N 1
ATOM 795 C CA . LEU A 1 103 ? 2.612 8.107 10.116 1.00 89.00 103 LEU A CA 1
ATOM 796 C C . LEU A 1 103 ? 1.196 8.125 10.716 1.00 89.00 103 LEU A C 1
ATOM 798 O O . LEU A 1 103 ? 0.394 9.008 10.395 1.00 89.00 103 LEU A O 1
ATOM 802 N N . GLY A 1 104 ? 0.884 7.147 11.565 1.00 88.69 104 GLY A N 1
ATOM 803 C CA . GLY A 1 104 ? -0.453 6.895 12.086 1.00 88.69 104 GLY A CA 1
ATOM 804 C C . GLY A 1 104 ? -1.390 6.265 11.046 1.00 88.69 104 GLY A C 1
ATOM 805 O O . GLY A 1 104 ? -1.057 6.188 9.858 1.00 88.69 104 GLY A O 1
ATOM 806 N N . PRO A 1 105 ? -2.592 5.835 11.467 1.00 87.19 105 PRO A N 1
ATOM 807 C CA . PRO A 1 105 ? -3.614 5.255 10.594 1.00 87.19 105 PRO A CA 1
ATOM 808 C C . PRO A 1 105 ? -4.305 6.345 9.763 1.00 87.19 105 PRO A C 1
ATOM 810 O O . PRO A 1 105 ? -5.491 6.623 9.913 1.00 87.19 105 PRO A O 1
ATOM 813 N N . THR A 1 106 ? -3.532 7.019 8.917 1.00 85.31 106 THR A N 1
ATOM 814 C CA . THR A 1 106 ? -3.962 8.180 8.140 1.00 85.31 106 THR A CA 1
ATOM 815 C C . THR A 1 106 ? -3.839 7.909 6.649 1.00 85.31 106 THR A C 1
ATOM 817 O O . THR A 1 106 ? -3.016 7.109 6.203 1.00 85.31 106 THR A O 1
ATOM 820 N N . LEU A 1 107 ? -4.578 8.669 5.843 1.00 81.50 107 LEU A N 1
ATOM 821 C CA . LEU A 1 107 ? -4.447 8.633 4.384 1.00 81.50 107 LEU A CA 1
ATOM 822 C C . LEU A 1 107 ? -3.025 8.964 3.903 1.00 81.50 107 LEU A C 1
ATOM 824 O O . LEU A 1 107 ? -2.619 8.531 2.829 1.00 81.50 107 LEU A O 1
ATOM 828 N N . ARG A 1 108 ? -2.229 9.680 4.709 1.00 82.25 108 ARG A N 1
ATOM 829 C CA . ARG A 1 108 ? -0.814 9.936 4.407 1.00 82.25 108 ARG A CA 1
ATOM 830 C C . ARG A 1 108 ? 0.015 8.653 4.419 1.00 82.25 108 ARG A C 1
ATOM 832 O O . ARG A 1 108 ? 0.920 8.540 3.599 1.00 82.25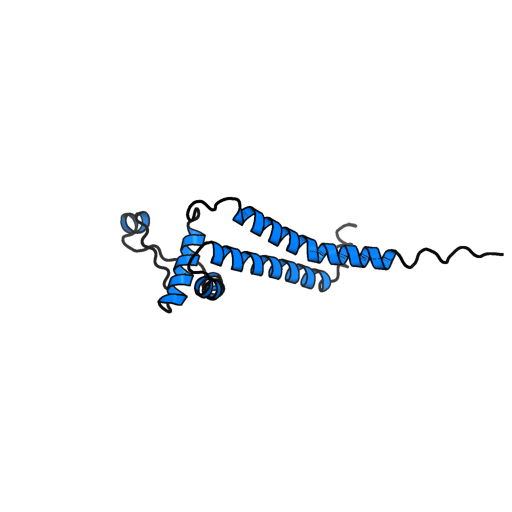 108 ARG A O 1
ATOM 839 N N . ALA A 1 109 ? -0.287 7.710 5.314 1.00 88.00 109 ALA A N 1
ATOM 840 C CA . ALA A 1 109 ? 0.375 6.408 5.352 1.00 88.00 109 ALA A CA 1
ATOM 841 C C . ALA A 1 109 ? 0.066 5.596 4.086 1.00 88.00 109 ALA A C 1
ATOM 843 O O . ALA A 1 109 ? 0.987 5.108 3.432 1.00 88.00 109 ALA A O 1
ATOM 844 N N . ALA A 1 110 ? -1.213 5.535 3.700 1.00 87.19 110 ALA A N 1
ATOM 845 C CA . ALA A 1 110 ? -1.653 4.858 2.480 1.00 87.19 110 ALA A CA 1
ATOM 846 C C . ALA A 1 110 ? -1.043 5.493 1.220 1.00 87.19 110 ALA A C 1
ATOM 848 O O . ALA A 1 110 ? -0.470 4.797 0.383 1.00 87.19 110 ALA A O 1
ATOM 849 N N . ALA A 1 111 ? -1.078 6.825 1.118 1.00 83.25 111 ALA A N 1
ATOM 850 C CA . ALA A 1 111 ? -0.480 7.549 0.001 1.00 83.25 111 ALA A CA 1
ATOM 851 C C . ALA A 1 111 ? 1.033 7.302 -0.097 1.00 83.25 111 ALA A C 1
ATOM 853 O O . ALA A 1 111 ? 1.537 7.031 -1.183 1.00 83.25 111 ALA A O 1
ATOM 854 N N . ALA A 1 112 ? 1.757 7.350 1.027 1.00 84.81 112 ALA A N 1
ATOM 855 C CA . ALA A 1 112 ? 3.195 7.095 1.041 1.00 84.81 112 ALA A CA 1
ATOM 856 C C . ALA A 1 112 ? 3.532 5.688 0.522 1.00 84.81 112 ALA A C 1
ATOM 858 O O . ALA A 1 112 ? 4.404 5.556 -0.338 1.00 84.81 112 ALA A O 1
ATOM 859 N N . LEU A 1 113 ? 2.814 4.657 0.984 1.00 89.62 113 LEU A N 1
ATOM 860 C CA . LEU A 1 113 ? 2.995 3.294 0.484 1.00 89.62 113 LEU A CA 1
ATOM 861 C C . LEU A 1 113 ? 2.686 3.203 -1.016 1.00 89.62 113 LEU A C 1
ATOM 863 O O . LEU A 1 113 ? 3.494 2.670 -1.773 1.00 89.62 113 LEU A O 1
ATOM 867 N N . ASN A 1 114 ? 1.550 3.744 -1.457 1.00 86.62 114 ASN A N 1
ATOM 868 C CA . ASN A 1 114 ? 1.124 3.651 -2.855 1.00 86.62 114 ASN A CA 1
ATOM 869 C C . ASN A 1 114 ? 2.111 4.328 -3.812 1.00 86.62 114 ASN A C 1
ATOM 871 O O . ASN A 1 114 ? 2.372 3.798 -4.888 1.00 86.62 114 ASN A O 1
ATOM 875 N N . VAL A 1 115 ? 2.722 5.446 -3.412 1.00 82.75 115 VAL A N 1
ATOM 876 C CA . VAL A 1 115 ? 3.781 6.098 -4.198 1.00 82.75 115 VAL A CA 1
ATOM 877 C C . VAL A 1 115 ? 5.001 5.194 -4.348 1.00 82.75 115 VAL A C 1
ATOM 879 O O . VAL A 1 115 ? 5.527 5.055 -5.453 1.00 82.75 115 VAL A O 1
ATOM 882 N N . VAL A 1 116 ? 5.435 4.554 -3.260 1.00 85.44 116 VAL A N 1
ATOM 883 C CA . VAL A 1 116 ? 6.569 3.619 -3.287 1.00 85.44 116 VAL A CA 1
ATOM 884 C C . VAL A 1 116 ? 6.253 2.412 -4.169 1.00 85.44 116 VAL A C 1
ATOM 886 O O . VAL A 1 116 ? 7.067 2.053 -5.018 1.00 85.44 116 VAL A O 1
ATOM 889 N N . LEU A 1 117 ? 5.066 1.818 -4.018 1.00 88.31 117 LEU A N 1
ATOM 890 C CA . LEU A 1 117 ? 4.634 0.673 -4.821 1.00 88.31 117 LEU A CA 1
ATOM 891 C C . LEU A 1 117 ? 4.513 1.029 -6.301 1.00 88.31 117 LEU A C 1
ATOM 893 O O . LEU A 1 117 ? 4.957 0.257 -7.145 1.00 88.31 117 LEU A O 1
ATOM 897 N N . PHE A 1 118 ? 3.978 2.204 -6.628 1.00 82.62 118 PHE A N 1
ATOM 898 C CA . PHE A 1 118 ? 3.871 2.658 -8.009 1.00 82.62 118 PHE A CA 1
ATOM 899 C C . PHE A 1 118 ? 5.252 2.892 -8.637 1.00 82.62 118 PHE A C 1
ATOM 901 O O . PHE A 1 118 ? 5.511 2.436 -9.751 1.00 82.62 118 PHE A O 1
ATOM 908 N N . ALA A 1 119 ? 6.170 3.546 -7.919 1.00 80.19 119 ALA A N 1
ATOM 909 C CA . ALA A 1 119 ? 7.543 3.725 -8.389 1.00 80.19 119 ALA A CA 1
ATOM 910 C C . ALA A 1 119 ? 8.255 2.373 -8.579 1.00 80.19 119 ALA A C 1
ATOM 912 O O . ALA A 1 119 ? 8.898 2.149 -9.605 1.00 80.19 119 ALA A O 1
ATOM 913 N N . GLY A 1 120 ? 8.093 1.447 -7.629 1.00 84.25 120 GLY A N 1
ATOM 914 C CA . GLY A 1 120 ? 8.622 0.086 -7.726 1.00 84.25 120 GLY A CA 1
ATOM 915 C C . GLY A 1 120 ? 8.042 -0.688 -8.911 1.00 84.25 120 GLY A C 1
ATOM 916 O O . GLY A 1 120 ? 8.794 -1.318 -9.653 1.00 84.25 120 GLY A O 1
ATOM 917 N N . ALA A 1 121 ? 6.732 -0.587 -9.144 1.00 83.50 121 ALA A N 1
ATOM 918 C CA . ALA A 1 121 ? 6.058 -1.204 -10.282 1.00 83.50 121 ALA A CA 1
ATOM 919 C C . ALA A 1 121 ? 6.581 -0.652 -11.612 1.00 83.50 121 ALA A C 1
ATOM 921 O O . ALA A 1 121 ? 6.874 -1.425 -12.520 1.00 83.50 121 ALA A O 1
ATOM 922 N N . ALA A 1 122 ? 6.783 0.661 -11.720 1.00 78.81 122 ALA A N 1
ATOM 923 C CA . ALA A 1 122 ? 7.373 1.262 -12.910 1.00 78.81 122 ALA A CA 1
ATOM 924 C C . ALA A 1 122 ? 8.800 0.759 -13.186 1.00 78.81 122 ALA A C 1
ATOM 926 O O . ALA A 1 122 ? 9.132 0.419 -14.325 1.00 78.81 122 ALA A O 1
ATOM 927 N N . VAL A 1 123 ? 9.636 0.668 -12.147 1.00 79.56 123 VAL A N 1
ATOM 928 C CA . VAL A 1 123 ? 10.991 0.105 -12.261 1.00 79.56 123 VAL A CA 1
ATOM 929 C C . VAL A 1 123 ? 10.933 -1.364 -12.676 1.00 79.56 123 VAL A C 1
ATOM 931 O O . VAL A 1 123 ? 11.687 -1.780 -13.555 1.00 79.56 123 VAL A O 1
ATOM 934 N N . LEU A 1 124 ? 10.023 -2.145 -12.093 1.00 82.88 124 LEU A N 1
ATOM 935 C CA . LEU A 1 124 ? 9.841 -3.552 -12.436 1.00 82.88 124 LEU A CA 1
ATOM 936 C C . LEU A 1 124 ? 9.419 -3.722 -13.899 1.00 82.88 124 LEU A C 1
ATOM 938 O O . LEU A 1 124 ? 10.025 -4.518 -14.611 1.00 82.88 124 LEU A O 1
ATOM 942 N N . VAL A 1 125 ? 8.446 -2.936 -14.368 1.00 80.38 125 VAL A N 1
ATOM 943 C CA . VAL A 1 125 ? 8.018 -2.921 -15.776 1.00 80.38 125 VAL A CA 1
ATOM 944 C C . VAL A 1 125 ? 9.196 -2.601 -16.690 1.00 80.38 125 VAL A C 1
ATOM 946 O O . VAL A 1 125 ? 9.393 -3.292 -17.686 1.00 80.38 125 VAL A O 1
ATOM 949 N N . TYR A 1 126 ? 10.027 -1.618 -16.338 1.00 76.06 126 TYR A N 1
ATOM 950 C CA . TYR A 1 126 ? 11.235 -1.304 -17.101 1.00 76.06 126 TYR A CA 1
ATOM 951 C C . TYR A 1 126 ? 12.236 -2.471 -17.138 1.00 76.06 126 TYR A C 1
ATOM 953 O O . TYR A 1 126 ? 12.782 -2.785 -18.197 1.00 76.06 126 TYR A O 1
ATOM 961 N N . ILE A 1 127 ? 12.483 -3.134 -16.004 1.00 80.94 127 ILE A N 1
ATOM 962 C CA . ILE A 1 127 ? 13.384 -4.295 -15.936 1.00 80.94 127 ILE A CA 1
ATOM 963 C C . ILE A 1 127 ? 12.855 -5.433 -16.813 1.00 80.94 127 ILE A C 1
ATOM 965 O O . ILE A 1 127 ? 13.612 -5.971 -17.622 1.00 80.94 127 ILE A O 1
ATOM 969 N N . VAL A 1 128 ? 11.565 -5.756 -16.698 1.00 80.12 128 VAL A N 1
ATOM 970 C CA . VAL A 1 128 ? 10.912 -6.790 -17.511 1.00 80.12 128 VAL A CA 1
ATOM 971 C C . VAL A 1 128 ? 10.987 -6.427 -18.992 1.00 80.12 128 VAL A C 1
ATOM 973 O O . VAL A 1 128 ? 11.412 -7.252 -19.793 1.00 80.12 128 VAL A O 1
ATOM 976 N N . ALA A 1 129 ? 10.681 -5.183 -19.361 1.00 72.62 129 ALA A N 1
ATOM 977 C CA . ALA A 1 129 ? 10.752 -4.719 -20.746 1.00 72.62 129 ALA A CA 1
ATOM 978 C C . ALA A 1 129 ? 12.162 -4.839 -21.351 1.00 72.62 129 ALA A C 1
ATOM 980 O O . ALA A 1 129 ? 12.289 -5.071 -22.549 1.00 72.62 129 ALA A O 1
ATOM 981 N N . ARG A 1 130 ? 13.225 -4.718 -20.543 1.00 72.44 130 ARG A N 1
ATOM 982 C CA . ARG A 1 130 ? 14.605 -4.967 -20.997 1.00 72.44 130 ARG A CA 1
ATOM 983 C C . ARG A 1 130 ? 14.973 -6.448 -21.077 1.00 72.44 130 ARG A C 1
ATOM 985 O O . ARG A 1 130 ? 15.870 -6.795 -21.837 1.00 72.44 130 ARG A O 1
ATOM 992 N N . GLY A 1 131 ? 14.347 -7.289 -20.257 1.00 74.00 131 GLY A N 1
ATOM 993 C CA . GLY A 1 131 ? 14.601 -8.730 -20.210 1.00 74.00 131 GLY A CA 1
ATOM 994 C C . GLY A 1 131 ? 13.812 -9.533 -21.244 1.00 74.00 131 GLY A C 1
ATOM 995 O O . GLY A 1 131 ? 14.191 -10.661 -21.545 1.00 74.00 131 GLY A O 1
ATOM 996 N N . VAL A 1 132 ? 12.734 -8.969 -21.796 1.00 72.88 132 VAL A N 1
ATOM 997 C CA . VAL A 1 132 ? 11.938 -9.594 -22.857 1.00 72.88 132 VAL A CA 1
ATOM 998 C C . VAL A 1 132 ? 12.521 -9.198 -24.222 1.00 72.88 132 VAL A C 1
ATOM 1000 O O . VAL A 1 132 ? 12.403 -8.034 -24.610 1.00 72.88 132 VAL A O 1
ATOM 1003 N N . PRO A 1 133 ? 13.144 -10.122 -24.979 1.00 58.91 133 PRO A N 1
ATOM 1004 C CA . PRO A 1 133 ? 13.610 -9.825 -26.329 1.00 58.91 133 PRO A CA 1
ATOM 1005 C C . PRO A 1 133 ? 12.420 -9.448 -27.226 1.00 58.91 133 PRO A C 1
ATOM 1007 O O . PRO A 1 133 ? 11.486 -10.225 -27.422 1.00 58.91 133 PRO A O 1
ATOM 1010 N N . LEU A 1 134 ? 12.457 -8.232 -27.778 1.00 58.59 134 LEU A N 1
ATOM 1011 C CA . LEU A 1 134 ? 11.406 -7.637 -28.619 1.00 58.59 134 LEU A CA 1
ATOM 1012 C C . LEU A 1 134 ? 11.267 -8.280 -30.013 1.00 58.59 134 LEU A C 1
ATOM 1014 O O . LEU A 1 134 ? 10.421 -7.849 -30.798 1.00 58.59 134 LEU A O 1
ATOM 1018 N N . GLU A 1 135 ? 12.041 -9.323 -30.323 1.00 54.50 135 GLU A N 1
ATOM 1019 C CA . GLU A 1 135 ? 12.046 -9.983 -31.638 1.00 54.50 135 GLU A CA 1
ATOM 1020 C C . GLU A 1 135 ? 10.686 -10.593 -32.015 1.00 54.50 135 GLU A C 1
ATOM 1022 O O . GLU A 1 135 ? 10.381 -10.760 -33.193 1.00 54.50 135 GLU A O 1
ATOM 1027 N N . ARG A 1 136 ? 9.806 -10.841 -31.037 1.00 47.41 136 ARG A N 1
ATOM 1028 C CA . ARG A 1 136 ? 8.468 -11.396 -31.283 1.00 47.41 136 ARG A CA 1
ATOM 1029 C C . ARG A 1 136 ? 7.395 -10.347 -31.625 1.00 47.41 136 ARG A C 1
ATOM 1031 O O . ARG A 1 136 ? 6.376 -10.707 -32.204 1.00 47.41 136 ARG A O 1
ATOM 1038 N N . ASN A 1 137 ? 7.616 -9.061 -31.330 1.00 47.41 137 ASN A N 1
ATOM 1039 C CA . ASN A 1 137 ? 6.623 -8.002 -31.583 1.00 47.41 137 ASN A CA 1
ATOM 1040 C C . ASN A 1 137 ? 6.777 -7.336 -32.959 1.00 47.41 137 ASN A C 1
ATOM 1042 O O . ASN A 1 137 ? 5.806 -6.805 -33.488 1.00 47.41 137 ASN A O 1
ATOM 1046 N N . GLN A 1 138 ? 7.960 -7.404 -33.575 1.00 47.94 138 GLN A N 1
ATOM 1047 C CA . GLN A 1 138 ? 8.149 -6.925 -34.951 1.00 47.94 138 GLN A CA 1
ATOM 1048 C C . GLN A 1 138 ? 7.536 -7.879 -35.987 1.00 47.94 138 GLN A C 1
ATOM 1050 O O . GLN A 1 138 ? 7.079 -7.425 -37.029 1.00 47.94 138 GLN A O 1
ATOM 1055 N N . ALA A 1 139 ? 7.443 -9.176 -35.674 1.00 42.75 139 ALA A N 1
ATOM 1056 C CA . ALA A 1 139 ? 6.801 -10.169 -36.535 1.00 42.75 139 ALA A CA 1
ATOM 1057 C C . ALA A 1 139 ? 5.261 -10.058 -36.566 1.00 42.75 139 ALA A C 1
ATOM 1059 O O . ALA A 1 139 ? 4.651 -10.435 -37.556 1.00 42.75 139 ALA A O 1
ATOM 1060 N N . LEU A 1 140 ? 4.635 -9.523 -35.508 1.00 43.03 140 LEU A N 1
ATOM 1061 C CA . LEU A 1 140 ? 3.179 -9.313 -35.431 1.00 43.03 140 LEU A CA 1
ATOM 1062 C C . LEU A 1 140 ? 2.726 -7.950 -35.973 1.00 43.03 140 LEU A C 1
ATOM 1064 O O . LEU A 1 140 ? 1.567 -7.801 -36.326 1.00 43.03 140 LEU A O 1
ATOM 1068 N N . ALA A 1 141 ? 3.619 -6.959 -36.037 1.00 46.69 141 ALA A N 1
ATOM 1069 C CA . ALA A 1 141 ? 3.336 -5.660 -36.654 1.00 46.69 141 ALA A CA 1
ATOM 1070 C C . ALA A 1 141 ? 3.618 -5.635 -38.171 1.00 46.69 141 ALA A C 1
ATOM 1072 O O . ALA A 1 141 ? 3.324 -4.642 -38.832 1.00 46.69 141 ALA A O 1
ATOM 1073 N N . ALA A 1 142 ? 4.220 -6.704 -38.703 1.00 42.56 142 ALA A N 1
ATOM 1074 C CA . ALA A 1 142 ? 4.550 -6.884 -40.117 1.00 42.56 142 ALA A CA 1
ATOM 1075 C C . ALA A 1 142 ? 3.722 -7.994 -40.804 1.00 42.56 142 ALA A C 1
ATOM 1077 O O . ALA A 1 142 ? 3.994 -8.310 -41.962 1.00 42.56 142 ALA A O 1
ATOM 1078 N N . ALA A 1 143 ? 2.749 -8.579 -40.096 1.00 40.72 143 ALA A N 1
ATOM 1079 C CA . ALA A 1 143 ? 1.757 -9.526 -40.609 1.00 40.72 143 ALA A CA 1
ATOM 1080 C C . ALA A 1 143 ? 0.383 -8.848 -40.663 1.00 40.72 143 ALA A C 1
ATOM 1082 O O . ALA A 1 143 ? -0.369 -9.140 -41.617 1.00 40.72 143 ALA A O 1
#

Sequence (143 aa):
MGCQARHNRRDGGSLTRRAAALIVLAPVLLALAVAAGTRRLAMQDVAWPDECIYLVGARNLVERHTLDTNFYLTYSLLRRGYPHRDVHMPGYVLALAPAVRALGPTLRAAAALNVVLFAGAAVLVYIVARGVPLERNQALAAA

Mean predicted aligned error: 13.49 Å